Protein AF-K1ZQW7-F1 (afdb_monomer_lite)

Structure (mmCIF, N/CA/C/O backbone):
data_AF-K1ZQW7-F1
#
_entry.id   AF-K1ZQW7-F1
#
loop_
_atom_site.group_PDB
_atom_site.id
_atom_site.type_symbol
_atom_site.label_atom_id
_atom_site.label_alt_id
_atom_site.label_comp_id
_atom_site.label_asym_id
_atom_site.label_entity_id
_atom_site.label_seq_id
_atom_site.pdbx_PDB_ins_code
_atom_site.Cartn_x
_atom_site.Cartn_y
_atom_site.Cartn_z
_atom_site.occupancy
_atom_site.B_iso_or_equiv
_atom_site.auth_seq_id
_atom_site.auth_comp_id
_atom_site.auth_asym_id
_atom_site.auth_atom_id
_atom_site.pdbx_PDB_model_num
ATOM 1 N N . MET A 1 1 ? 0.667 -36.995 -22.808 1.00 37.72 1 MET A N 1
ATOM 2 C CA . MET A 1 1 ? 1.432 -36.428 -23.942 1.00 37.72 1 MET A CA 1
ATOM 3 C C . MET A 1 1 ? 1.984 -35.076 -23.521 1.00 37.72 1 MET A C 1
ATOM 5 O O . MET A 1 1 ? 1.289 -34.332 -22.845 1.00 37.72 1 MET A O 1
ATOM 9 N N . LYS A 1 2 ? 3.269 -34.842 -23.796 1.00 39.12 2 LYS A N 1
ATOM 10 C CA . LYS A 1 2 ? 4.075 -33.717 -23.305 1.00 39.12 2 LYS A CA 1
ATOM 11 C C . LYS A 1 2 ? 3.677 -32.437 -24.053 1.00 39.12 2 LYS A C 1
ATOM 13 O O . LYS A 1 2 ? 3.943 -32.370 -25.246 1.00 39.12 2 LYS A O 1
ATOM 18 N N . ASN A 1 3 ? 3.112 -31.432 -23.379 1.00 31.70 3 ASN A N 1
ATOM 19 C CA . ASN A 1 3 ? 3.022 -30.084 -23.949 1.00 31.70 3 ASN A CA 1
ATOM 20 C C . ASN A 1 3 ? 4.125 -29.214 -23.354 1.00 31.70 3 ASN A C 1
ATOM 22 O O . ASN A 1 3 ? 4.041 -28.683 -22.251 1.00 31.70 3 ASN A O 1
ATOM 26 N N . SER A 1 4 ? 5.210 -29.173 -24.115 1.00 33.53 4 SER A N 1
ATOM 27 C CA . SER A 1 4 ? 6.434 -28.426 -23.893 1.00 33.53 4 SER A CA 1
ATOM 28 C C . SER A 1 4 ? 6.138 -26.931 -23.764 1.00 33.53 4 SER A C 1
ATOM 30 O O . SER A 1 4 ? 5.712 -26.295 -24.727 1.00 33.53 4 SER A O 1
ATOM 32 N N . SER A 1 5 ? 6.408 -26.369 -22.585 1.00 41.59 5 SER A N 1
ATOM 33 C CA . SER A 1 5 ? 6.520 -24.926 -22.366 1.00 41.59 5 SER A CA 1
ATOM 34 C C . SER A 1 5 ? 7.515 -24.350 -23.384 1.00 41.59 5 SER A C 1
ATOM 36 O O . SER A 1 5 ? 8.725 -24.583 -23.291 1.00 41.59 5 SER A O 1
ATOM 38 N N . LYS A 1 6 ? 7.011 -23.662 -24.419 1.00 45.00 6 LYS A N 1
ATOM 39 C CA . LYS A 1 6 ? 7.848 -22.882 -25.336 1.00 45.00 6 LYS A CA 1
ATOM 40 C C . LYS A 1 6 ? 8.449 -21.744 -24.517 1.00 45.00 6 LYS A C 1
ATOM 42 O O . LYS A 1 6 ? 7.795 -20.738 -24.269 1.00 45.00 6 LYS A O 1
ATOM 47 N N . LYS A 1 7 ? 9.697 -21.916 -24.080 1.00 45.91 7 LYS A N 1
ATOM 48 C CA . LYS A 1 7 ? 10.504 -20.837 -23.506 1.00 45.91 7 LYS A CA 1
ATOM 49 C C . LYS A 1 7 ? 10.663 -19.749 -24.572 1.00 45.91 7 LYS A C 1
ATOM 51 O O . LYS A 1 7 ? 11.460 -19.926 -25.494 1.00 45.91 7 LYS A O 1
ATOM 56 N N . ASN A 1 8 ? 9.915 -18.651 -24.463 1.00 54.12 8 ASN A N 1
ATOM 57 C CA . ASN A 1 8 ? 10.196 -17.440 -25.229 1.00 54.12 8 ASN A CA 1
ATOM 58 C C . ASN A 1 8 ? 11.576 -16.934 -24.797 1.00 54.12 8 ASN A C 1
ATOM 60 O O . ASN A 1 8 ? 11.771 -16.477 -23.675 1.00 54.12 8 ASN A O 1
ATOM 64 N N . LYS A 1 9 ? 12.569 -17.110 -25.670 1.00 58.97 9 LYS A N 1
ATOM 65 C CA . LYS A 1 9 ? 13.933 -16.633 -25.451 1.00 58.97 9 LYS A CA 1
ATOM 66 C C . LYS A 1 9 ? 13.960 -15.166 -25.867 1.00 58.97 9 LYS A C 1
ATOM 68 O O . LYS A 1 9 ? 14.015 -14.875 -27.059 1.00 58.97 9 LYS A O 1
ATOM 73 N N . VAL A 1 10 ? 13.889 -14.264 -24.892 1.00 70.94 10 VAL A N 1
ATOM 74 C CA . VAL A 1 10 ? 14.093 -12.829 -25.121 1.00 70.94 10 VAL A CA 1
ATOM 75 C C . VAL A 1 10 ? 15.449 -12.638 -25.799 1.00 70.94 10 VAL A C 1
ATOM 77 O O . VAL A 1 10 ? 16.455 -13.207 -25.355 1.00 70.94 10 VAL A O 1
ATOM 80 N N . LYS A 1 11 ? 15.482 -11.901 -26.914 1.00 77.25 11 LYS A N 1
ATOM 81 C CA . LYS A 1 11 ? 16.745 -11.598 -27.596 1.00 77.25 11 LYS A CA 1
ATOM 82 C C . LYS A 1 11 ? 17.578 -10.706 -26.673 1.00 77.25 11 LYS A C 1
ATOM 84 O O . LYS A 1 11 ? 17.067 -9.745 -26.115 1.00 77.25 11 LYS A O 1
ATOM 89 N N . LYS A 1 12 ? 18.856 -11.037 -26.484 1.00 79.19 12 LYS A N 1
ATOM 90 C CA . LYS A 1 12 ? 19.770 -10.208 -25.689 1.00 79.19 12 LYS A CA 1
ATOM 91 C C . LYS A 1 12 ? 20.403 -9.146 -26.581 1.00 79.19 12 LYS A C 1
ATOM 93 O O . LYS A 1 12 ? 20.971 -9.497 -27.613 1.00 79.19 12 LYS A O 1
ATOM 98 N N . ILE A 1 13 ? 20.339 -7.894 -26.147 1.00 88.00 13 ILE A N 1
ATOM 99 C CA . ILE A 1 13 ? 21.090 -6.764 -26.703 1.00 88.00 13 ILE A CA 1
ATOM 100 C C . ILE A 1 13 ? 21.788 -6.024 -25.561 1.00 88.00 13 ILE A C 1
ATOM 102 O O . ILE A 1 13 ? 21.480 -6.271 -24.397 1.00 88.00 13 ILE A O 1
ATOM 106 N N . SER A 1 14 ? 22.765 -5.176 -25.876 1.00 87.81 14 SER A N 1
ATOM 107 C CA . SER A 1 14 ? 23.401 -4.326 -24.868 1.00 87.81 14 SER A CA 1
ATOM 108 C C . SER A 1 14 ? 22.482 -3.169 -24.482 1.00 87.81 14 SER A C 1
ATOM 110 O O . SER A 1 14 ? 21.804 -2.619 -25.351 1.00 87.81 14 SER A O 1
ATOM 112 N N . ASP A 1 15 ? 22.527 -2.754 -23.215 1.00 86.94 15 ASP A N 1
ATOM 113 C CA . ASP A 1 15 ? 21.719 -1.648 -22.673 1.00 86.94 15 ASP A CA 1
ATOM 114 C C . ASP A 1 15 ? 21.850 -0.377 -23.530 1.00 86.94 15 ASP A C 1
ATOM 116 O O . ASP A 1 15 ? 20.864 0.217 -23.943 1.00 86.94 15 ASP A O 1
ATOM 120 N N . THR A 1 16 ? 23.074 -0.050 -23.957 1.00 89.00 16 THR A N 1
ATOM 121 C CA . THR A 1 16 ? 23.365 1.110 -24.819 1.00 89.00 16 THR A CA 1
ATOM 122 C C . THR A 1 16 ? 22.731 1.059 -26.209 1.00 89.00 16 THR A C 1
ATOM 124 O O . THR A 1 16 ? 22.592 2.095 -26.856 1.00 89.00 16 THR A O 1
ATOM 127 N N . VAL A 1 17 ? 22.408 -0.132 -26.716 1.00 88.12 17 VAL A N 1
ATOM 128 C CA . VAL A 1 17 ? 21.722 -0.311 -28.004 1.00 88.12 17 VAL A CA 1
ATOM 129 C C . VAL A 1 17 ? 20.214 -0.309 -27.782 1.00 88.12 17 VAL A C 1
ATOM 131 O O . VAL A 1 17 ? 19.500 0.295 -28.574 1.00 88.12 17 VAL A O 1
ATOM 134 N N . PHE A 1 18 ? 19.746 -0.910 -26.686 1.00 91.12 18 PHE A N 1
ATOM 135 C CA . PHE A 1 18 ? 18.347 -0.848 -26.269 1.00 91.12 18 PHE A CA 1
ATOM 136 C C . PHE A 1 18 ? 17.881 0.601 -26.082 1.00 91.12 18 PHE A C 1
ATOM 138 O O . PHE A 1 18 ? 16.881 0.989 -26.681 1.00 91.12 18 PHE A O 1
ATOM 145 N N . ASP A 1 19 ? 18.645 1.410 -25.341 1.00 89.62 19 ASP A N 1
ATOM 146 C CA . ASP A 1 19 ? 18.315 2.815 -25.073 1.00 89.62 19 ASP A CA 1
ATOM 147 C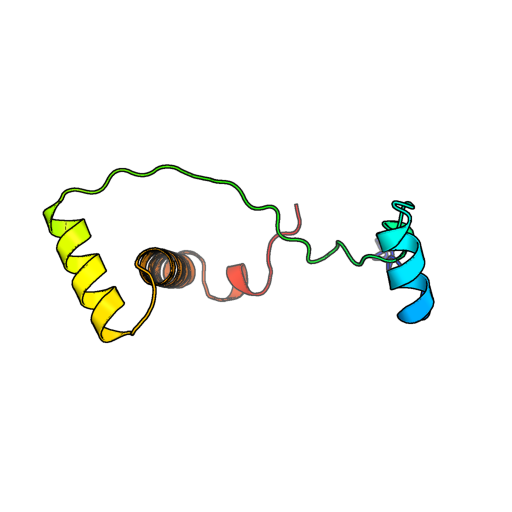 C . ASP A 1 19 ? 18.236 3.631 -26.369 1.00 89.62 19 ASP A C 1
ATOM 149 O O . ASP A 1 19 ? 17.273 4.354 -26.595 1.00 89.62 19 ASP A O 1
ATOM 153 N N . LYS A 1 20 ? 19.194 3.443 -27.287 1.00 93.19 20 LYS A N 1
ATOM 154 C CA . LYS A 1 20 ? 19.186 4.125 -28.592 1.00 93.19 20 LYS A CA 1
ATOM 155 C C . LYS A 1 20 ? 17.973 3.761 -29.443 1.00 93.19 20 LYS A C 1
ATOM 157 O O . LYS A 1 20 ? 17.402 4.643 -30.075 1.00 93.19 20 LYS A O 1
ATOM 162 N N . MET A 1 21 ? 17.603 2.480 -29.487 1.00 91.06 21 MET A N 1
ATOM 163 C CA . MET A 1 21 ? 16.421 2.022 -30.225 1.00 91.06 21 MET A CA 1
ATOM 164 C C . MET A 1 21 ? 15.134 2.579 -29.603 1.00 91.06 21 MET A C 1
ATOM 166 O O . MET A 1 21 ? 14.243 3.013 -30.329 1.00 91.06 21 MET A O 1
ATOM 170 N N . PHE A 1 22 ? 15.055 2.617 -28.269 1.00 90.44 22 PHE A N 1
ATOM 171 C CA . PHE A 1 22 ? 13.929 3.201 -27.542 1.00 90.44 22 PHE A CA 1
ATOM 172 C C . PHE A 1 22 ? 13.792 4.707 -27.810 1.00 90.44 22 PHE A C 1
ATOM 174 O O . PHE A 1 22 ? 12.710 5.163 -28.179 1.00 90.44 22 PHE A O 1
ATOM 181 N N . ASP A 1 23 ? 14.889 5.461 -27.708 1.00 93.25 23 ASP A N 1
ATOM 182 C CA . ASP A 1 23 ? 14.917 6.909 -27.952 1.00 93.25 23 ASP A CA 1
ATOM 183 C C . ASP A 1 23 ? 14.611 7.264 -29.417 1.00 93.25 23 ASP A C 1
ATOM 185 O O . ASP A 1 23 ? 14.011 8.302 -29.699 1.00 93.25 23 ASP A O 1
ATOM 189 N N . ALA A 1 24 ? 14.987 6.393 -30.359 1.00 93.94 24 ALA A N 1
ATOM 190 C CA . ALA A 1 24 ? 14.665 6.527 -31.779 1.00 93.94 24 ALA A CA 1
ATOM 191 C C . ALA A 1 24 ? 13.207 6.152 -32.122 1.00 93.94 24 ALA A C 1
ATOM 193 O O . ALA A 1 24 ? 12.781 6.345 -33.262 1.00 93.94 24 ALA A O 1
ATOM 194 N N . GLY A 1 25 ? 12.433 5.633 -31.159 1.00 90.31 25 GLY A N 1
ATOM 195 C CA . GLY A 1 25 ? 11.054 5.183 -31.368 1.00 90.31 25 GLY A CA 1
ATOM 196 C C . GLY A 1 25 ? 10.934 3.878 -32.164 1.00 90.31 25 GLY A C 1
ATOM 197 O O . GLY A 1 25 ? 9.887 3.622 -32.761 1.00 90.31 25 GLY A O 1
ATOM 198 N N . GLU A 1 26 ? 11.992 3.064 -32.207 1.00 92.25 26 GLU A N 1
ATOM 199 C CA . GLU A 1 26 ? 11.993 1.759 -32.873 1.00 92.25 26 GLU A CA 1
ATOM 200 C C . GLU A 1 26 ? 11.241 0.692 -32.049 1.00 92.25 26 GLU A C 1
ATOM 202 O O . GLU A 1 26 ? 11.106 0.791 -30.827 1.00 92.25 26 GLU A O 1
ATOM 207 N N . ASP A 1 27 ? 10.753 -0.369 -32.705 1.00 87.69 27 ASP A N 1
ATOM 208 C CA . ASP A 1 27 ? 10.078 -1.477 -32.014 1.00 87.69 27 ASP A CA 1
ATOM 209 C C . ASP A 1 27 ? 11.074 -2.345 -31.227 1.00 87.69 27 ASP A C 1
ATOM 211 O O . ASP A 1 27 ? 11.886 -3.085 -31.788 1.00 87.69 27 ASP A O 1
ATOM 215 N N . ILE A 1 28 ? 10.961 -2.292 -29.900 1.00 89.38 28 ILE A N 1
ATOM 216 C CA . ILE A 1 28 ? 11.790 -3.050 -28.956 1.00 89.38 28 ILE A CA 1
ATOM 217 C C . ILE A 1 28 ? 11.089 -4.289 -28.377 1.00 89.38 28 ILE A C 1
ATOM 219 O O . ILE A 1 28 ? 11.652 -4.975 -27.522 1.00 89.38 28 ILE A O 1
ATOM 223 N N . SER A 1 29 ? 9.875 -4.618 -28.830 1.00 85.69 29 SER A N 1
ATOM 224 C CA . SER A 1 29 ? 9.032 -5.668 -28.232 1.00 85.69 29 SER A CA 1
ATOM 225 C C . SER A 1 29 ? 9.704 -7.046 -28.204 1.00 85.69 29 SER A C 1
ATOM 227 O O . SER A 1 29 ? 9.477 -7.833 -27.288 1.00 85.69 29 SER A O 1
ATOM 229 N N . ALA A 1 30 ? 10.588 -7.337 -29.167 1.00 86.12 30 ALA A N 1
ATOM 230 C CA . ALA A 1 30 ? 11.352 -8.589 -29.234 1.00 86.12 30 ALA A CA 1
ATOM 231 C C . ALA A 1 30 ? 12.406 -8.755 -28.114 1.00 86.12 30 ALA A C 1
ATOM 233 O O . ALA A 1 30 ? 12.942 -9.857 -27.930 1.00 86.12 30 ALA A O 1
ATOM 234 N N . TYR A 1 31 ? 12.713 -7.673 -27.395 1.00 86.88 31 TYR A N 1
ATOM 235 C CA . TYR A 1 31 ? 13.698 -7.610 -26.312 1.00 86.88 31 TYR A CA 1
ATOM 236 C C . TYR A 1 31 ? 13.046 -7.471 -24.927 1.00 86.88 31 TYR A C 1
ATOM 238 O O . TYR A 1 31 ? 13.751 -7.471 -23.921 1.00 86.88 31 TYR A O 1
ATOM 246 N N . LEU A 1 32 ? 11.712 -7.387 -24.855 1.00 83.94 32 LEU A N 1
ATOM 247 C CA . LEU A 1 32 ? 10.966 -7.285 -23.601 1.00 83.94 32 LEU A CA 1
ATOM 248 C C . LEU A 1 32 ? 10.444 -8.657 -23.156 1.00 83.94 32 LEU A C 1
ATOM 250 O O . LEU A 1 32 ? 9.813 -9.378 -23.929 1.00 83.94 32 LEU A O 1
ATOM 254 N N . ASP A 1 33 ? 10.660 -9.005 -21.884 1.00 82.00 33 ASP A N 1
ATOM 255 C CA . ASP A 1 33 ? 9.968 -10.134 -21.253 1.00 82.00 33 ASP A CA 1
ATOM 256 C C . ASP A 1 33 ? 8.592 -9.684 -20.747 1.00 82.00 33 ASP A C 1
ATOM 258 O O . ASP A 1 33 ? 8.459 -9.088 -19.677 1.00 82.00 33 ASP A O 1
ATOM 262 N N . THR A 1 34 ? 7.548 -9.960 -21.524 1.00 78.56 34 THR A N 1
ATOM 263 C CA . THR A 1 34 ? 6.169 -9.609 -21.162 1.00 78.56 34 THR A CA 1
ATOM 264 C C . THR A 1 34 ? 5.455 -10.698 -20.365 1.00 78.56 34 THR A C 1
ATOM 266 O O . THR A 1 34 ? 4.308 -10.500 -19.971 1.00 78.56 34 THR A O 1
ATOM 269 N N . THR A 1 35 ? 6.111 -11.824 -20.057 1.00 78.25 35 THR A N 1
ATOM 270 C CA . THR A 1 35 ? 5.477 -12.938 -19.325 1.00 78.25 35 THR A CA 1
ATOM 271 C C . THR A 1 35 ? 5.013 -12.541 -17.922 1.00 78.25 35 THR A C 1
ATOM 273 O O . THR A 1 35 ? 4.037 -13.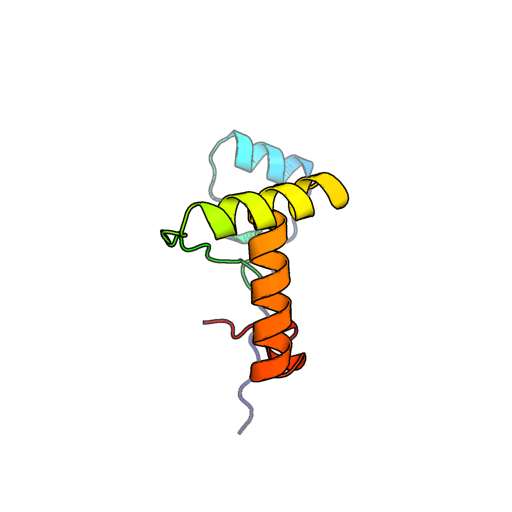088 -17.413 1.00 78.25 35 THR A O 1
ATOM 276 N N . ALA A 1 36 ? 5.673 -11.551 -17.317 1.00 71.25 36 ALA A N 1
ATOM 277 C CA . ALA A 1 36 ? 5.325 -10.987 -16.015 1.00 71.25 36 ALA A CA 1
ATOM 278 C C . ALA A 1 36 ? 4.649 -9.604 -16.102 1.00 71.25 36 ALA A C 1
ATOM 280 O O . ALA A 1 36 ? 4.473 -8.944 -15.070 1.00 71.25 36 ALA A O 1
ATOM 281 N N . ALA A 1 37 ? 4.282 -9.147 -17.306 1.00 79.75 37 ALA A N 1
ATOM 282 C CA . ALA A 1 37 ? 3.657 -7.844 -17.497 1.00 79.75 37 ALA A CA 1
ATOM 283 C C . ALA A 1 37 ? 2.325 -7.755 -16.734 1.00 79.75 37 ALA A C 1
ATOM 285 O O . ALA A 1 37 ? 1.514 -8.681 -16.736 1.00 79.75 37 ALA A O 1
ATOM 286 N N . ILE A 1 38 ? 2.096 -6.623 -16.064 1.00 78.81 38 ILE A N 1
ATOM 287 C CA . ILE A 1 38 ? 0.861 -6.365 -15.318 1.00 78.81 38 ILE A CA 1
ATOM 288 C C . ILE A 1 38 ? -0.026 -5.461 -16.161 1.00 78.81 38 ILE A C 1
ATOM 290 O O . ILE A 1 38 ? 0.313 -4.302 -16.398 1.00 78.81 38 ILE A O 1
ATOM 294 N N . VAL A 1 39 ? -1.193 -5.966 -16.550 1.00 83.12 39 VAL A N 1
ATOM 295 C CA . VAL A 1 39 ? -2.251 -5.127 -17.116 1.00 83.12 39 VAL A CA 1
ATOM 296 C C . VAL A 1 39 ? -2.964 -4.421 -15.964 1.00 83.12 39 VAL A C 1
ATOM 298 O O . VAL A 1 39 ? -3.531 -5.0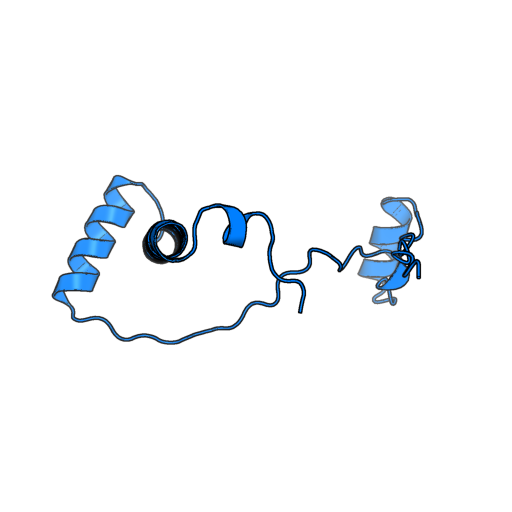61 -15.080 1.00 83.12 39 VAL A O 1
ATOM 301 N N . VAL A 1 40 ? -2.905 -3.089 -15.944 1.00 85.25 40 VAL A N 1
ATOM 302 C CA . VAL A 1 40 ? -3.535 -2.273 -14.899 1.00 85.25 40 VAL A CA 1
ATOM 303 C C . VAL A 1 40 ? -4.909 -1.812 -15.369 1.00 85.25 40 VAL A C 1
ATOM 305 O O . VAL A 1 40 ? -5.019 -1.081 -16.350 1.00 85.25 40 VAL A O 1
ATOM 308 N N . GLN A 1 41 ? -5.953 -2.177 -14.627 1.00 89.38 41 GLN A N 1
ATOM 309 C CA . GLN A 1 41 ? -7.311 -1.679 -14.841 1.00 89.38 41 GLN A CA 1
ATOM 310 C C . GLN A 1 41 ? -7.681 -0.664 -13.753 1.00 89.38 41 GLN A C 1
ATOM 312 O O . GLN A 1 41 ? -7.480 -0.911 -12.563 1.00 89.38 41 GLN A O 1
ATOM 317 N N . ARG A 1 42 ? -8.223 0.494 -14.156 1.00 90.69 42 ARG A N 1
ATOM 318 C CA . ARG A 1 42 ? -8.746 1.501 -13.220 1.00 90.69 42 ARG A CA 1
ATOM 319 C C . ARG A 1 42 ? -10.183 1.168 -12.837 1.00 90.69 42 ARG A C 1
ATOM 321 O O . ARG A 1 42 ? -11.000 0.871 -13.703 1.00 90.69 42 ARG A O 1
ATOM 328 N N . VAL A 1 43 ? -10.477 1.268 -11.546 1.00 93.38 43 VAL A N 1
ATOM 329 C CA . VAL A 1 43 ? -11.813 1.080 -10.973 1.00 93.38 43 VAL A CA 1
ATOM 330 C C . VAL A 1 43 ? -12.110 2.280 -10.079 1.00 93.38 43 VAL A C 1
ATOM 332 O O . VAL A 1 43 ? -11.266 2.657 -9.265 1.00 93.38 43 VAL A O 1
ATOM 335 N N . ASN A 1 44 ? -13.291 2.878 -10.242 1.00 94.75 44 ASN A N 1
ATOM 336 C CA . ASN A 1 44 ? -13.769 3.973 -9.399 1.00 94.75 44 ASN A CA 1
ATOM 337 C C . ASN A 1 44 ? -14.649 3.401 -8.284 1.00 94.75 44 ASN A C 1
ATOM 339 O O . ASN A 1 44 ? -15.479 2.532 -8.544 1.00 94.75 44 ASN A O 1
ATOM 343 N N . VAL A 1 45 ? -14.456 3.877 -7.054 1.00 94.38 45 VAL A N 1
ATOM 344 C CA . VAL A 1 45 ? -15.210 3.441 -5.872 1.00 94.38 45 VAL A CA 1
ATOM 345 C C . VAL A 1 45 ? -15.493 4.656 -5.003 1.00 94.38 45 VAL A C 1
ATOM 347 O O . VAL A 1 45 ? -14.572 5.412 -4.688 1.00 94.38 45 VAL A O 1
ATOM 350 N N . ASP A 1 46 ? -16.746 4.802 -4.587 1.00 97.06 46 ASP A N 1
ATOM 351 C CA . ASP A 1 46 ? -17.157 5.821 -3.631 1.00 97.06 46 ASP A CA 1
ATOM 352 C C . ASP A 1 46 ? -17.085 5.280 -2.201 1.00 97.06 46 ASP A C 1
ATOM 354 O O . ASP A 1 46 ? -17.461 4.141 -1.920 1.00 97.06 46 ASP A O 1
ATOM 358 N N . PHE A 1 47 ? -16.614 6.121 -1.281 1.00 97.12 47 PHE A N 1
ATOM 359 C CA . PHE A 1 47 ? -16.516 5.800 0.139 1.00 97.12 47 PHE A CA 1
ATOM 360 C C . PHE A 1 47 ? -17.254 6.848 0.969 1.00 97.12 47 PHE A C 1
ATOM 362 O O . PHE A 1 47 ? -17.169 8.042 0.668 1.00 97.12 47 PHE A O 1
ATOM 369 N N . PRO A 1 48 ? -17.933 6.446 2.056 1.00 98.44 48 PRO A N 1
ATOM 370 C CA . PRO A 1 48 ? -18.538 7.410 2.955 1.00 98.44 48 PRO A CA 1
ATOM 371 C C . PRO A 1 48 ? -17.455 8.249 3.644 1.00 98.44 48 PRO A C 1
ATOM 373 O O . PRO A 1 48 ? -16.362 7.767 3.954 1.00 98.44 48 PRO A O 1
ATOM 376 N N . GLN A 1 49 ? -17.774 9.510 3.942 1.00 98.25 49 GLN A N 1
ATOM 377 C CA . GLN A 1 49 ? -16.802 10.482 4.455 1.00 98.25 49 GLN A CA 1
ATOM 378 C C . GLN A 1 49 ? -16.095 10.023 5.741 1.00 98.25 49 GLN A C 1
ATOM 380 O O . GLN A 1 49 ? -14.906 10.286 5.921 1.00 98.25 49 GLN A O 1
ATOM 385 N N . TRP A 1 50 ? -16.798 9.323 6.636 1.00 98.38 50 TRP A N 1
ATOM 386 C CA . TRP A 1 50 ? -16.202 8.797 7.868 1.00 98.38 50 TRP A CA 1
ATOM 387 C C . TRP A 1 50 ? -15.113 7.757 7.582 1.00 98.38 50 TRP A C 1
ATOM 389 O O . TRP A 1 50 ? -14.094 7.737 8.266 1.00 98.38 50 TRP A O 1
ATOM 399 N N . MET A 1 51 ? -15.277 6.945 6.538 1.00 98.06 51 MET A N 1
ATOM 400 C CA . MET A 1 51 ? -14.298 5.930 6.162 1.00 98.06 51 MET A CA 1
ATOM 401 C C . MET A 1 51 ? -13.060 6.572 5.541 1.00 98.06 51 MET A C 1
ATOM 403 O O . MET A 1 51 ? -11.945 6.169 5.856 1.00 98.06 51 MET A O 1
ATOM 407 N N . ILE A 1 52 ? -13.240 7.619 4.728 1.00 98.00 52 ILE A N 1
ATOM 408 C CA . ILE A 1 52 ? -12.122 8.392 4.169 1.00 98.00 52 ILE A CA 1
ATOM 409 C C . ILE A 1 52 ? -11.260 8.973 5.297 1.00 98.00 52 ILE A C 1
ATOM 411 O O . ILE A 1 52 ? -10.043 8.819 5.265 1.00 98.00 52 ILE A O 1
ATOM 415 N N . LYS A 1 53 ? -11.882 9.554 6.333 1.00 98.44 53 LYS A N 1
ATOM 416 C CA . LYS A 1 53 ? -11.159 10.080 7.505 1.00 98.44 53 LYS A CA 1
ATOM 417 C C . LYS A 1 53 ? -10.341 9.001 8.224 1.00 98.44 53 LYS A C 1
ATOM 419 O O . LYS A 1 53 ? -9.205 9.255 8.610 1.00 98.44 53 LYS A O 1
ATOM 424 N N . LEU A 1 54 ? -10.892 7.797 8.390 1.00 98.19 54 LEU A N 1
ATOM 425 C CA . LEU A 1 54 ? -10.162 6.677 8.998 1.00 98.19 54 LEU A CA 1
ATOM 426 C C . LEU A 1 54 ? -8.980 6.227 8.128 1.00 98.19 54 LEU A C 1
ATOM 428 O O . LEU A 1 54 ? -7.887 6.008 8.648 1.00 98.19 54 LEU A O 1
ATOM 432 N N . LEU A 1 55 ? -9.178 6.140 6.809 1.00 98.06 55 LEU A N 1
ATOM 433 C CA . LEU A 1 55 ? -8.112 5.801 5.863 1.00 98.06 55 LEU A CA 1
ATOM 434 C C . LEU A 1 55 ? -6.988 6.846 5.869 1.00 98.06 55 LEU A C 1
ATOM 436 O O . LEU A 1 55 ? -5.821 6.474 5.790 1.00 98.06 55 LEU A O 1
ATOM 440 N N . ASP A 1 56 ? -7.325 8.130 5.998 1.00 98.25 56 ASP A N 1
ATOM 441 C CA . ASP A 1 56 ? -6.347 9.220 6.085 1.00 98.25 56 ASP A CA 1
ATOM 442 C C . ASP A 1 56 ? -5.511 9.160 7.352 1.00 98.25 56 ASP A C 1
ATOM 444 O O . ASP A 1 56 ? -4.290 9.295 7.293 1.00 98.25 56 ASP A O 1
ATOM 448 N N . ASN A 1 57 ? -6.144 8.887 8.491 1.00 98.38 57 ASN A N 1
ATOM 449 C CA . ASN A 1 57 ? -5.422 8.708 9.744 1.00 98.38 57 ASN A CA 1
ATOM 450 C C . ASN A 1 57 ? -4.419 7.552 9.640 1.00 98.38 57 ASN A C 1
ATOM 452 O O . ASN A 1 57 ? -3.268 7.704 10.045 1.00 98.38 57 ASN A O 1
ATOM 456 N N . GLN A 1 58 ? -4.823 6.431 9.036 1.00 98.19 58 GLN A N 1
ATOM 457 C CA . GLN A 1 58 ? -3.927 5.296 8.824 1.00 98.19 58 GLN A CA 1
ATOM 458 C C . GLN A 1 58 ? -2.787 5.627 7.852 1.00 98.19 58 GLN A C 1
ATOM 460 O O . GLN A 1 58 ? -1.637 5.257 8.089 1.00 98.19 58 GLN A O 1
ATOM 465 N N . ALA A 1 59 ? -3.102 6.317 6.757 1.00 98.44 59 ALA A N 1
ATOM 466 C CA . ALA A 1 59 ? -2.129 6.740 5.759 1.00 98.44 59 ALA A CA 1
ATOM 467 C C . ALA A 1 59 ? -1.055 7.644 6.384 1.00 98.44 59 ALA A C 1
ATOM 469 O O . ALA A 1 59 ? 0.135 7.415 6.173 1.00 98.44 59 ALA A O 1
ATOM 470 N N . ASN A 1 60 ? -1.468 8.587 7.237 1.00 98.19 60 ASN A N 1
ATOM 471 C CA . ASN A 1 60 ? -0.567 9.467 7.980 1.00 98.19 60 ASN A CA 1
ATOM 472 C C . ASN A 1 60 ? 0.307 8.694 8.977 1.00 98.19 60 ASN A C 1
ATOM 474 O O . ASN A 1 60 ? 1.511 8.923 9.031 1.00 98.19 60 ASN A O 1
ATOM 478 N N . GLN A 1 61 ? -0.268 7.751 9.731 1.00 98.06 61 GLN A N 1
ATOM 479 C CA . GLN A 1 61 ? 0.487 6.928 10.686 1.00 98.06 61 GLN A CA 1
ATOM 480 C C . GLN A 1 61 ? 1.576 6.085 10.015 1.00 98.06 61 GLN A C 1
ATOM 482 O O . GLN A 1 61 ? 2.648 5.896 10.582 1.00 98.06 61 GLN A O 1
ATOM 487 N N . LEU A 1 62 ? 1.304 5.581 8.811 1.00 97.62 62 LEU A N 1
ATOM 488 C CA . LEU A 1 62 ? 2.246 4.774 8.034 1.00 97.62 62 LEU A CA 1
ATOM 489 C C . LEU A 1 62 ? 3.140 5.614 7.110 1.00 97.62 62 LEU A C 1
ATOM 491 O O . LEU A 1 62 ? 4.020 5.058 6.458 1.00 97.62 62 LEU A O 1
ATOM 495 N N . ASN A 1 63 ? 2.917 6.929 7.042 1.00 97.88 63 ASN A N 1
ATOM 496 C CA . ASN A 1 63 ? 3.571 7.851 6.115 1.00 97.88 63 ASN A CA 1
ATOM 497 C C . ASN A 1 63 ? 3.504 7.382 4.644 1.00 97.88 63 ASN A C 1
ATOM 499 O O . ASN A 1 63 ? 4.494 7.388 3.912 1.00 97.88 63 ASN A O 1
ATOM 503 N N . VAL A 1 64 ? 2.318 6.948 4.210 1.00 97.81 64 VAL A N 1
ATOM 504 C CA . VAL A 1 64 ? 2.036 6.496 2.837 1.00 97.81 64 VAL A CA 1
ATOM 505 C C . VAL A 1 64 ? 0.781 7.169 2.289 1.00 97.81 64 VAL A C 1
ATOM 507 O O . VAL A 1 64 ? 0.021 7.801 3.012 1.00 97.81 64 VAL A O 1
ATOM 510 N N . SER A 1 65 ? 0.515 7.014 0.991 1.00 98.19 65 SER A N 1
ATOM 511 C CA . SER A 1 65 ? -0.741 7.499 0.410 1.00 98.19 65 SER A CA 1
ATOM 512 C C . SER A 1 65 ? -1.943 6.645 0.833 1.00 98.19 65 SER A C 1
ATOM 514 O O . SER A 1 65 ? -1.833 5.430 1.010 1.00 98.19 65 SER A O 1
ATOM 516 N N . ARG A 1 66 ? -3.137 7.251 0.856 1.00 97.44 66 ARG A N 1
ATOM 517 C CA . ARG A 1 66 ? -4.416 6.537 1.033 1.00 97.44 66 ARG A CA 1
ATOM 518 C C . ARG A 1 66 ? -4.565 5.348 0.076 1.00 97.44 66 ARG A C 1
ATOM 520 O O . ARG A 1 66 ? -5.026 4.280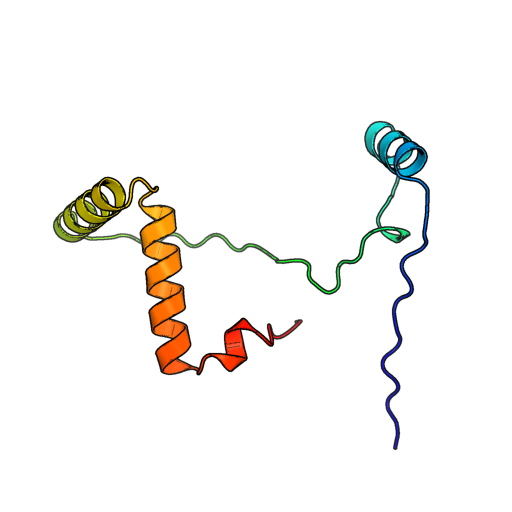 0.461 1.00 97.44 66 ARG A O 1
ATOM 527 N N . GLN A 1 67 ? -4.129 5.523 -1.172 1.00 96.56 67 GLN A N 1
ATOM 528 C CA . GLN A 1 67 ? -4.143 4.481 -2.202 1.00 96.56 67 GLN A CA 1
ATOM 529 C C . GLN A 1 67 ? -3.267 3.277 -1.831 1.00 96.56 67 GLN A C 1
ATOM 531 O O . GLN A 1 67 ? -3.636 2.143 -2.127 1.00 96.56 67 GLN A O 1
ATOM 536 N N . ALA A 1 68 ? -2.123 3.498 -1.179 1.00 96.94 68 ALA A N 1
ATOM 537 C CA . ALA A 1 68 ? -1.265 2.413 -0.712 1.00 96.94 68 ALA A CA 1
ATOM 538 C C . ALA A 1 68 ? -1.943 1.607 0.405 1.00 96.94 68 ALA A C 1
ATOM 540 O O . ALA A 1 68 ? -1.948 0.379 0.336 1.00 96.94 68 ALA A O 1
ATOM 541 N N . VAL A 1 69 ? -2.589 2.286 1.363 1.00 97.56 69 VAL A N 1
ATOM 542 C CA . VAL A 1 69 ? -3.375 1.632 2.427 1.00 97.56 69 VAL A CA 1
ATOM 543 C C . VAL A 1 69 ? -4.487 0.772 1.827 1.00 97.56 69 VAL A C 1
ATOM 545 O O . VAL A 1 69 ? -4.574 -0.415 2.130 1.00 97.56 69 VAL A O 1
ATOM 548 N N . ILE A 1 70 ? -5.284 1.339 0.912 1.00 96.75 70 ILE A N 1
ATOM 549 C CA . ILE A 1 70 ? -6.373 0.619 0.234 1.00 96.75 70 ILE A CA 1
ATOM 550 C C . ILE A 1 70 ? -5.835 -0.629 -0.480 1.00 96.75 70 ILE A C 1
ATOM 552 O O . ILE A 1 70 ? -6.369 -1.722 -0.305 1.00 96.75 70 ILE A O 1
ATOM 556 N N . LYS A 1 71 ? -4.757 -0.492 -1.261 1.00 93.75 71 LYS A N 1
ATOM 557 C CA . LYS A 1 71 ? -4.158 -1.614 -2.000 1.00 93.75 71 LYS A CA 1
ATOM 558 C C . LYS A 1 71 ? -3.651 -2.721 -1.078 1.00 93.75 71 LYS A C 1
ATOM 560 O O . LYS A 1 71 ? -3.873 -3.892 -1.377 1.00 93.75 71 LYS A O 1
ATOM 565 N N . MET A 1 72 ? -2.979 -2.359 0.013 1.00 95.50 72 MET A N 1
ATOM 566 C CA . MET A 1 72 ? -2.444 -3.313 0.983 1.00 95.50 72 MET A CA 1
ATOM 567 C C . MET A 1 72 ? -3.571 -4.096 1.655 1.00 95.50 72 MET A C 1
ATOM 569 O O . MET A 1 72 ? -3.578 -5.318 1.599 1.00 95.50 72 MET A O 1
ATOM 573 N N . TRP A 1 73 ? -4.588 -3.409 2.177 1.00 95.75 73 TRP A N 1
ATOM 574 C CA . TRP A 1 73 ? -5.708 -4.069 2.850 1.00 95.75 73 TRP A CA 1
ATOM 575 C C . TRP A 1 73 ? -6.541 -4.947 1.916 1.00 95.75 73 TRP A C 1
ATOM 577 O O . TRP A 1 73 ? -6.966 -6.032 2.313 1.00 95.75 73 TRP A O 1
ATOM 587 N N . ILE A 1 74 ? -6.758 -4.517 0.666 1.00 94.69 74 ILE A N 1
ATOM 588 C CA . ILE A 1 74 ? -7.420 -5.358 -0.341 1.00 94.69 74 ILE A CA 1
ATOM 589 C C . ILE A 1 74 ? -6.593 -6.621 -0.593 1.00 94.69 74 ILE A C 1
ATOM 591 O O . ILE A 1 74 ? -7.155 -7.715 -0.584 1.00 94.69 74 ILE A O 1
ATOM 595 N N . ARG A 1 75 ? -5.272 -6.495 -0.782 1.00 91.88 75 ARG A N 1
ATOM 596 C CA . ARG A 1 75 ? -4.380 -7.653 -0.936 1.00 91.88 75 ARG A CA 1
ATOM 597 C C . ARG A 1 75 ? -4.486 -8.586 0.266 1.00 91.88 75 ARG A C 1
ATOM 599 O O . ARG A 1 75 ? -4.734 -9.769 0.061 1.00 91.88 75 ARG A O 1
ATOM 606 N N . ASP A 1 76 ? -4.347 -8.067 1.480 1.00 92.75 76 ASP A N 1
ATOM 607 C CA . ASP A 1 76 ? -4.376 -8.869 2.705 1.00 92.75 76 ASP A CA 1
ATOM 608 C C . ASP A 1 76 ? -5.700 -9.628 2.824 1.00 92.75 76 ASP A C 1
ATOM 610 O O . ASP A 1 76 ? -5.729 -10.826 3.112 1.00 92.75 76 ASP A O 1
ATOM 614 N N . ARG A 1 77 ? -6.820 -8.956 2.527 1.00 94.06 77 ARG A N 1
ATOM 615 C CA . ARG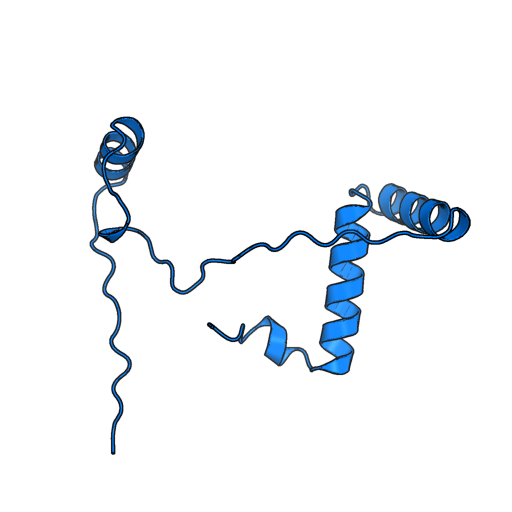 A 1 77 ? -8.135 -9.593 2.577 1.00 94.06 77 ARG A CA 1
ATOM 616 C C . ARG A 1 77 ? -8.292 -10.674 1.515 1.00 94.06 77 ARG A C 1
ATOM 618 O O . ARG A 1 77 ? -8.834 -11.735 1.814 1.00 94.06 77 ARG A O 1
ATOM 625 N N . LEU A 1 78 ? -7.835 -10.425 0.293 1.00 92.50 78 LEU A N 1
ATOM 626 C CA . LEU A 1 78 ? -7.885 -11.415 -0.778 1.00 92.50 78 LEU A CA 1
ATOM 627 C C . LEU A 1 78 ? -6.947 -12.602 -0.502 1.00 92.50 78 LEU A C 1
ATOM 629 O O . LEU A 1 78 ? -7.315 -13.731 -0.810 1.00 92.50 78 LEU A O 1
ATOM 633 N N . GLU A 1 79 ? -5.776 -12.384 0.109 1.00 90.38 79 GLU A N 1
ATOM 634 C CA . GLU A 1 79 ? -4.863 -13.459 0.533 1.00 90.38 79 GLU A CA 1
ATOM 635 C C . GLU A 1 79 ? -5.534 -14.403 1.534 1.00 90.38 79 GLU A C 1
ATOM 637 O O . GLU A 1 79 ? -5.341 -15.614 1.454 1.00 90.38 79 GLU A O 1
ATOM 642 N N . LEU A 1 80 ? -6.358 -13.871 2.440 1.00 90.50 80 LEU A N 1
ATOM 643 C CA . LEU A 1 80 ? -7.130 -14.684 3.383 1.00 90.50 80 LEU A CA 1
ATOM 644 C C . LEU A 1 80 ? -8.244 -15.488 2.700 1.00 90.50 80 LEU A C 1
ATOM 646 O O . LEU A 1 80 ? -8.507 -16.616 3.103 1.00 90.50 80 LEU A O 1
ATOM 650 N N . VAL A 1 81 ? -8.902 -14.921 1.684 1.00 91.06 81 VAL A N 1
ATOM 651 C CA . VAL A 1 81 ? -10.029 -15.573 0.989 1.00 91.06 81 VAL A CA 1
ATOM 652 C C . VAL A 1 81 ? -9.552 -16.649 0.013 1.00 91.06 81 VAL A C 1
ATOM 654 O O . VAL A 1 81 ? -10.151 -17.717 -0.060 1.00 91.06 81 VAL A O 1
ATOM 657 N N . TYR A 1 82 ? -8.480 -16.379 -0.731 1.00 88.12 82 TYR A N 1
ATOM 658 C CA . TYR A 1 82 ? -8.013 -17.239 -1.822 1.00 88.12 82 TYR A CA 1
ATOM 659 C C . TYR A 1 82 ? -6.723 -18.008 -1.496 1.00 88.12 82 TYR A C 1
ATOM 661 O O . TYR A 1 82 ? -6.277 -18.842 -2.282 1.00 88.12 82 TYR A O 1
ATOM 669 N N . GLY A 1 83 ? -6.119 -17.755 -0.334 1.00 80.69 83 GLY A N 1
ATOM 670 C CA . GLY A 1 83 ? -4.823 -18.300 0.052 1.00 80.69 83 GLY A CA 1
ATOM 671 C C . GLY A 1 83 ? -3.649 -17.531 -0.567 1.00 80.69 83 GLY A C 1
ATOM 672 O O . GLY A 1 83 ? -3.720 -16.975 -1.664 1.00 80.69 83 GLY A O 1
ATOM 673 N N . ARG A 1 84 ? -2.504 -17.545 0.127 1.00 71.50 84 ARG A N 1
ATOM 674 C CA . ARG A 1 84 ? -1.275 -16.823 -0.268 1.00 71.50 84 ARG A CA 1
ATOM 675 C C . ARG A 1 84 ? -0.708 -17.239 -1.639 1.00 71.50 84 ARG A C 1
ATOM 677 O O . ARG A 1 84 ? 0.038 -16.478 -2.257 1.00 71.50 84 ARG A O 1
ATOM 684 N N . GLN A 1 85 ? -1.073 -18.428 -2.121 1.00 61.78 85 GLN A N 1
ATOM 685 C CA . GLN A 1 85 ? -0.636 -18.978 -3.409 1.00 61.78 85 GLN A CA 1
ATOM 686 C C . GLN A 1 85 ? -1.119 -18.120 -4.590 1.00 61.78 85 GLN A C 1
ATOM 688 O O . GLN A 1 85 ? -0.324 -17.835 -5.477 1.00 61.78 85 GLN A O 1
ATOM 693 N N . VAL A 1 86 ? -2.351 -17.595 -4.557 1.00 63.62 86 VAL A N 1
ATOM 694 C CA . VAL A 1 86 ? -2.958 -16.853 -5.686 1.00 63.62 86 VAL A CA 1
ATOM 695 C C . VAL A 1 86 ? -2.201 -15.569 -6.044 1.00 63.62 86 VAL A C 1
ATOM 697 O O . VAL A 1 86 ? -2.206 -15.132 -7.192 1.00 63.62 86 VAL A O 1
ATOM 700 N N . PHE A 1 87 ? -1.475 -14.988 -5.087 1.00 63.84 87 PHE A N 1
ATOM 701 C CA . PHE A 1 87 ? -0.654 -13.799 -5.324 1.00 63.84 87 PHE A CA 1
ATOM 702 C C . PHE A 1 87 ? 0.781 -14.102 -5.773 1.00 63.84 87 PHE A C 1
ATOM 704 O O . PHE A 1 87 ? 1.423 -13.210 -6.332 1.00 63.84 87 PHE A O 1
ATOM 711 N N . HIS A 1 88 ? 1.278 -15.322 -5.541 1.00 61.31 88 HIS A N 1
ATOM 712 C CA . HIS A 1 88 ? 2.590 -15.789 -6.012 1.00 61.31 88 HIS A CA 1
ATOM 713 C C . HIS A 1 88 ? 2.491 -16.469 -7.382 1.00 61.31 88 HIS A C 1
ATOM 715 O O . HIS A 1 88 ? 3.352 -16.268 -8.234 1.00 61.31 88 HIS A O 1
ATOM 721 N N . THR A 1 89 ? 1.411 -17.210 -7.627 1.00 52.50 89 THR A N 1
ATOM 722 C CA . THR A 1 89 ? 1.036 -17.733 -8.940 1.00 52.50 89 THR A CA 1
ATOM 723 C C . THR A 1 89 ? -0.012 -16.802 -9.535 1.00 52.50 89 THR A C 1
ATOM 725 O O . THR A 1 89 ? -1.205 -17.106 -9.516 1.00 52.50 89 THR A O 1
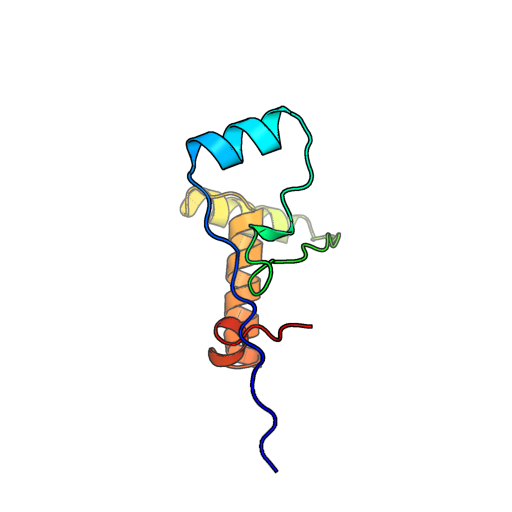ATOM 728 N N . ARG A 1 90 ? 0.408 -15.626 -10.018 1.00 58.25 90 ARG A N 1
ATOM 729 C CA . ARG A 1 90 ? -0.499 -14.786 -10.812 1.00 58.25 90 ARG A CA 1
ATOM 730 C C . ARG A 1 90 ? -1.033 -15.646 -11.964 1.00 58.25 90 ARG A C 1
ATOM 732 O O . ARG A 1 90 ? -0.203 -16.202 -12.686 1.00 58.25 90 ARG A O 1
ATOM 739 N N . PRO A 1 91 ? -2.358 -15.781 -12.148 1.00 46.88 91 PRO A N 1
ATOM 740 C CA . PRO A 1 91 ? -2.884 -16.368 -13.364 1.00 46.88 91 PRO A CA 1
ATOM 741 C C . PRO A 1 91 ? -2.439 -15.446 -14.496 1.00 46.88 91 PRO A C 1
ATOM 743 O O . PRO A 1 91 ? -2.888 -14.304 -14.594 1.00 46.88 91 PRO A O 1
ATOM 746 N N . THR A 1 92 ? -1.476 -15.901 -15.289 1.00 43.75 92 THR A N 1
ATOM 747 C CA . THR A 1 92 ? -1.256 -15.348 -16.618 1.00 43.75 92 THR A CA 1
ATOM 748 C C . THR A 1 92 ? -2.558 -15.581 -17.372 1.00 43.75 92 THR A C 1
ATOM 750 O O . THR A 1 92 ? -3.005 -16.730 -17.445 1.00 43.75 92 THR A O 1
ATOM 753 N N . ALA A 1 93 ? -3.195 -14.501 -17.821 1.00 39.09 93 ALA A N 1
ATOM 754 C CA . ALA A 1 93 ? -4.285 -14.604 -18.784 1.00 39.09 93 ALA A CA 1
ATOM 755 C C . ALA A 1 93 ? -3.816 -15.365 -20.033 1.00 39.09 93 ALA A C 1
ATOM 757 O O . ALA A 1 93 ? -2.615 -15.243 -20.376 1.00 39.09 93 ALA A O 1
#

Foldseek 3Di:
DDDDDPPLDQDDDDPVVLVVCVVVVHDNVSNDDCQPPDDDDDDDDDDDPVVVVVLVVVCVVVVHDSVVSVVVVVVVVVCVVPNPVCVVCPPDD

Radius of gyration: 20.38 Å; chains: 1; bounding box: 42×47×44 Å

Secondary structure (DSSP, 8-state):
---------PPP--HHHHHHHHHTT---GGG---TTPPPP--------HHHHHHHHHHHHHHTS-HHHHHHHHHHHHHHHHH-THHHHS----

Sequence (93 aa):
MKNSSKKNKVKKISDTVFDKMFDAGEDISAYLDTTAAIVVQRVNVDFPQWMIKLLDNQANQLNVSRQAVIKMWIRDRLELVYGRQVFHTRPTA

pLDDT: mean 82.79, std 18.43, range [31.7, 98.44]